Protein AF-A0A6B8VJP3-F1 (afdb_monomer)

Foldseek 3Di:
DDWFWKWKWFADPPDFIKIKTFTWDDDPPDQKIATQKIFIDGPVGHTQWIAGVVVTDTGRDPDDDDRIDGDPVVCPPPPRMDMDTDDPVVSVVSVVVVVVVD

Structure (mmCIF, N/CA/C/O backbone):
data_AF-A0A6B8VJP3-F1
#
_entry.id   AF-A0A6B8VJP3-F1
#
loop_
_atom_site.group_PDB
_atom_site.id
_atom_site.type_symbol
_atom_site.label_atom_id
_atom_site.label_alt_id
_atom_site.label_comp_id
_atom_site.label_asym_id
_atom_site.label_entity_id
_atom_site.label_seq_id
_atom_site.pdbx_PDB_ins_code
_atom_site.Cartn_x
_atom_site.Cartn_y
_atom_site.Cartn_z
_atom_site.occupancy
_atom_site.B_iso_or_equiv
_atom_site.auth_seq_id
_atom_site.auth_comp_id
_atom_site.auth_asym_id
_atom_site.auth_atom_id
_atom_site.pdbx_PDB_model_num
ATOM 1 N N . MET A 1 1 ? -9.387 -1.814 16.398 1.00 82.06 1 MET A N 1
ATOM 2 C CA . MET A 1 1 ? -8.755 -1.558 15.084 1.00 82.06 1 MET A CA 1
ATOM 3 C C . MET A 1 1 ? -7.894 -2.756 14.746 1.00 82.06 1 MET A C 1
ATOM 5 O O . MET A 1 1 ? -7.285 -3.306 15.657 1.00 82.06 1 MET A O 1
ATOM 9 N N . LYS A 1 2 ? -7.884 -3.179 13.484 1.00 93.62 2 LYS A N 1
ATOM 10 C CA . LYS A 1 2 ? -7.092 -4.307 12.988 1.00 93.62 2 LYS A CA 1
ATOM 11 C C . LYS A 1 2 ? -6.047 -3.789 12.005 1.00 93.62 2 LYS A C 1
ATOM 13 O O . LYS A 1 2 ? -6.348 -2.884 11.229 1.00 93.62 2 LYS A O 1
ATOM 18 N N . LEU A 1 3 ? -4.848 -4.363 12.051 1.00 96.94 3 LEU A N 1
ATOM 19 C CA . LEU A 1 3 ? -3.825 -4.116 11.043 1.00 96.94 3 LEU A CA 1
ATOM 20 C C . LEU A 1 3 ? -4.013 -5.078 9.874 1.00 96.94 3 LEU A C 1
ATOM 22 O O . LEU A 1 3 ? -4.253 -6.273 10.065 1.00 96.94 3 LEU A O 1
ATOM 26 N N . LEU A 1 4 ? -3.926 -4.532 8.670 1.00 97.56 4 LEU A N 1
ATOM 27 C CA . LEU A 1 4 ? -3.911 -5.279 7.425 1.00 97.56 4 LEU A CA 1
ATOM 28 C C . LEU A 1 4 ? -2.597 -4.977 6.728 1.00 97.56 4 LEU A C 1
ATOM 30 O O . LEU A 1 4 ? -2.182 -3.823 6.678 1.00 97.56 4 LEU A O 1
ATOM 34 N N . TYR A 1 5 ? -1.992 -6.006 6.156 1.00 98.19 5 TYR A N 1
ATOM 35 C CA . TYR A 1 5 ? -0.798 -5.853 5.352 1.00 98.19 5 TYR A CA 1
ATOM 36 C C . TYR A 1 5 ? -1.116 -6.305 3.933 1.00 98.19 5 TYR A C 1
ATOM 38 O O . TYR A 1 5 ? -1.704 -7.374 3.724 1.00 98.19 5 TYR A O 1
ATOM 46 N N . VAL A 1 6 ? -0.786 -5.463 2.960 1.00 97.44 6 VAL A N 1
ATOM 47 C CA . VAL A 1 6 ? -1.114 -5.703 1.554 1.00 97.44 6 VAL A CA 1
ATOM 48 C C . VAL A 1 6 ? 0.032 -5.268 0.653 1.00 97.44 6 VAL A C 1
ATOM 50 O O . VAL A 1 6 ? 0.613 -4.199 0.844 1.00 97.44 6 VAL A O 1
ATOM 53 N N . LYS A 1 7 ? 0.327 -6.101 -0.341 1.00 97.06 7 LYS A N 1
ATOM 54 C CA . LYS A 1 7 ? 1.148 -5.757 -1.494 1.00 97.06 7 LYS A CA 1
ATOM 55 C C . LYS A 1 7 ? 0.215 -5.430 -2.649 1.00 97.06 7 LYS A C 1
ATOM 57 O O . LYS A 1 7 ? -0.570 -6.276 -3.059 1.00 97.06 7 LYS A O 1
ATOM 62 N N . THR A 1 8 ? 0.332 -4.233 -3.192 1.00 95.44 8 THR A N 1
ATOM 63 C CA . THR A 1 8 ? -0.429 -3.771 -4.348 1.00 95.44 8 THR A CA 1
ATOM 64 C C . THR A 1 8 ? 0.528 -3.544 -5.504 1.00 95.44 8 THR A C 1
ATOM 66 O O . THR A 1 8 ? 1.531 -2.862 -5.334 1.00 95.44 8 THR A O 1
ATOM 69 N N . THR A 1 9 ? 0.237 -4.095 -6.678 1.00 94.81 9 THR A N 1
ATOM 70 C CA . THR A 1 9 ? 0.980 -3.799 -7.911 1.00 94.81 9 THR A CA 1
ATOM 71 C C . THR A 1 9 ? 0.069 -3.029 -8.851 1.00 94.81 9 THR A C 1
ATOM 73 O O . THR A 1 9 ? -1.004 -3.513 -9.205 1.00 94.81 9 THR A O 1
ATOM 76 N N . LEU A 1 10 ? 0.499 -1.834 -9.246 1.00 92.12 10 LEU A N 1
ATOM 77 C CA . LEU A 1 10 ? -0.192 -0.986 -10.206 1.00 92.12 10 LEU A CA 1
ATOM 78 C C . LEU A 1 10 ? 0.474 -1.143 -11.573 1.00 92.12 10 LEU A C 1
ATOM 80 O O . LEU A 1 10 ? 1.675 -0.898 -11.717 1.00 92.12 10 LEU A O 1
ATOM 84 N N . ARG A 1 11 ? -0.308 -1.532 -12.580 1.00 91.00 11 ARG A N 1
ATOM 85 C CA . ARG A 1 11 ? 0.139 -1.698 -13.969 1.00 91.00 11 ARG A CA 1
ATOM 86 C C . ARG A 1 11 ? -0.655 -0.773 -14.876 1.00 91.00 11 ARG A C 1
ATOM 88 O O . ARG A 1 11 ? -1.636 -1.176 -15.485 1.00 91.00 11 ARG A O 1
ATOM 95 N N . VAL A 1 12 ? -0.213 0.473 -14.978 1.00 86.25 12 VAL A N 1
ATOM 96 C CA . VAL A 1 12 ? -0.838 1.447 -15.877 1.00 86.25 12 VAL A CA 1
ATOM 97 C C . VAL A 1 12 ? -0.149 1.382 -17.247 1.00 86.25 12 VAL A C 1
ATOM 99 O O . VAL A 1 12 ? 1.080 1.490 -17.313 1.00 86.25 12 VAL A O 1
ATOM 102 N N . PRO A 1 13 ? -0.893 1.218 -18.357 1.00 85.81 13 PRO A N 1
ATOM 103 C CA . PRO A 1 13 ? -0.310 1.188 -19.694 1.00 85.81 13 PRO A CA 1
ATOM 104 C C . PRO A 1 13 ? 0.541 2.428 -19.996 1.00 85.81 13 PRO A C 1
ATOM 106 O O . PRO A 1 13 ? 0.098 3.561 -19.829 1.00 85.81 13 PRO A O 1
ATOM 109 N N . GLY A 1 14 ? 1.764 2.210 -20.483 1.00 85.88 14 GLY A N 1
ATOM 110 C CA . GLY A 1 14 ? 2.677 3.286 -20.881 1.00 85.88 14 GLY A CA 1
ATOM 111 C C . GLY A 1 14 ? 3.575 3.838 -19.769 1.00 85.88 14 GLY A C 1
ATOM 112 O O . GLY A 1 14 ? 4.402 4.698 -20.064 1.00 85.88 14 GLY A O 1
ATOM 113 N N . ILE A 1 15 ? 3.475 3.334 -18.532 1.00 86.00 15 ILE A N 1
ATOM 114 C CA . ILE A 1 15 ? 4.419 3.642 -17.445 1.00 86.00 15 ILE A CA 1
ATOM 115 C C . ILE A 1 15 ? 4.973 2.365 -16.804 1.00 86.00 15 ILE A C 1
ATOM 117 O O . ILE A 1 15 ? 4.387 1.288 -16.919 1.00 86.00 15 ILE A O 1
ATOM 121 N N . ALA A 1 16 ? 6.128 2.481 -16.145 1.00 87.50 16 ALA A N 1
ATOM 122 C CA . ALA A 1 16 ? 6.707 1.371 -15.397 1.00 87.50 16 ALA A CA 1
ATOM 123 C C . ALA A 1 16 ? 5.777 0.966 -14.234 1.00 87.50 16 ALA A C 1
ATOM 125 O O . ALA A 1 16 ? 5.235 1.857 -13.572 1.00 87.50 16 ALA A O 1
ATOM 126 N N . PRO A 1 17 ? 5.587 -0.341 -13.968 1.00 91.25 17 PRO A N 1
ATOM 127 C CA . PRO A 1 17 ? 4.785 -0.790 -12.840 1.00 91.25 17 PRO A CA 1
ATOM 128 C C . PRO A 1 17 ? 5.350 -0.308 -11.507 1.00 91.25 17 PRO A C 1
ATOM 130 O O . PRO A 1 17 ? 6.565 -0.226 -11.318 1.00 91.25 17 PRO A O 1
ATOM 133 N N . VAL A 1 18 ? 4.446 -0.032 -10.572 1.00 93.75 18 VAL A N 1
ATOM 134 C CA . VAL A 1 18 ? 4.786 0.404 -9.215 1.00 93.75 18 VAL A CA 1
ATOM 135 C C . VAL A 1 18 ? 4.202 -0.587 -8.225 1.00 93.75 18 VAL A C 1
ATOM 137 O O . VAL A 1 18 ? 3.060 -1.027 -8.368 1.00 93.75 18 VAL A O 1
ATOM 140 N N . VAL A 1 19 ? 4.988 -0.933 -7.214 1.00 96.56 19 VAL A N 1
ATOM 141 C CA . VAL A 1 19 ? 4.568 -1.787 -6.110 1.00 96.56 19 VAL A CA 1
ATOM 142 C C . VAL A 1 19 ? 4.445 -0.936 -4.855 1.00 96.56 19 VAL A C 1
ATOM 144 O O . VAL A 1 19 ? 5.376 -0.234 -4.468 1.00 96.56 19 VAL A O 1
ATOM 147 N N . HIS A 1 20 ? 3.304 -1.034 -4.181 1.00 96.88 20 HIS A N 1
ATOM 148 C CA . HIS A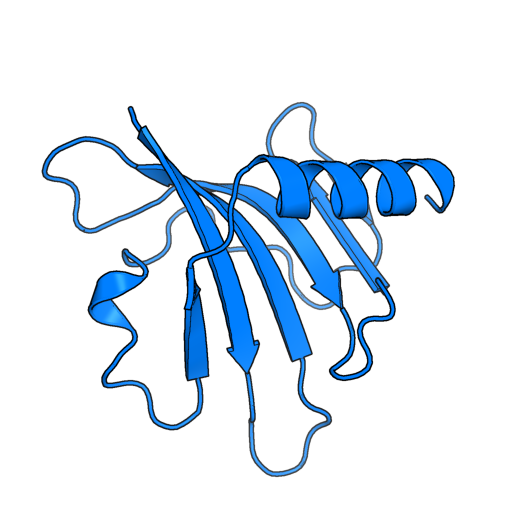 1 20 ? 3.106 -0.483 -2.848 1.00 96.88 20 HIS A CA 1
ATOM 149 C C . HIS A 1 20 ? 2.951 -1.608 -1.836 1.00 96.88 20 HIS A C 1
ATOM 151 O O . HIS A 1 20 ? 2.122 -2.497 -2.001 1.00 96.88 20 HIS A O 1
ATOM 157 N N . LEU A 1 21 ? 3.730 -1.558 -0.763 1.00 97.81 21 LEU A N 1
ATOM 158 C CA . LEU A 1 21 ? 3.600 -2.453 0.386 1.00 97.81 21 LEU A CA 1
ATOM 159 C C . LEU A 1 21 ? 3.043 -1.609 1.520 1.00 97.81 21 LEU A C 1
ATOM 161 O O . LEU A 1 21 ? 3.636 -0.582 1.843 1.00 97.81 21 LEU A O 1
ATOM 165 N N . ALA A 1 22 ? 1.913 -1.982 2.109 1.00 98.00 22 ALA A N 1
ATOM 166 C CA . ALA A 1 22 ? 1.222 -1.109 3.050 1.00 98.00 22 ALA A CA 1
ATOM 167 C C . ALA A 1 22 ? 0.793 -1.831 4.324 1.00 98.00 22 ALA A C 1
ATOM 169 O O . ALA A 1 22 ? 0.176 -2.892 4.269 1.00 98.00 22 ALA A O 1
ATOM 170 N N . GLU A 1 23 ? 1.047 -1.182 5.459 1.00 98.50 23 GLU A N 1
ATOM 171 C CA . GLU A 1 23 ? 0.403 -1.446 6.740 1.00 98.50 23 GLU A CA 1
ATOM 172 C C . GLU A 1 23 ? -0.783 -0.489 6.888 1.00 98.50 23 GLU A C 1
ATOM 174 O O . GLU A 1 23 ? -0.630 0.739 6.917 1.00 98.50 23 GLU A O 1
ATOM 179 N N . LEU A 1 24 ? -1.980 -1.054 6.983 1.00 97.88 24 LEU A N 1
ATOM 180 C CA . LEU A 1 24 ? -3.236 -0.324 7.027 1.00 97.88 24 LEU A CA 1
ATOM 181 C C . LEU A 1 24 ? -3.939 -0.536 8.362 1.00 97.88 24 LEU A C 1
ATOM 183 O O . LEU A 1 24 ? -4.119 -1.663 8.816 1.00 97.88 24 LEU A O 1
ATOM 187 N N . GLU A 1 25 ? -4.434 0.546 8.946 1.00 97.88 25 GLU A N 1
ATOM 188 C CA . GLU A 1 25 ? -5.359 0.492 10.070 1.00 97.88 25 GLU A CA 1
ATOM 189 C C . GLU A 1 25 ? -6.796 0.444 9.569 1.00 97.88 25 GLU A C 1
ATOM 191 O O . GLU A 1 25 ? -7.270 1.339 8.860 1.00 97.88 25 GLU A O 1
ATOM 196 N N . HIS A 1 26 ? -7.518 -0.584 9.995 1.00 97.06 26 HIS A N 1
ATOM 197 C CA . HIS A 1 26 ? -8.916 -0.790 9.659 1.00 97.06 26 HIS A CA 1
ATOM 198 C C . HIS A 1 26 ? -9.781 -0.779 10.921 1.00 97.06 26 HIS A C 1
ATOM 200 O 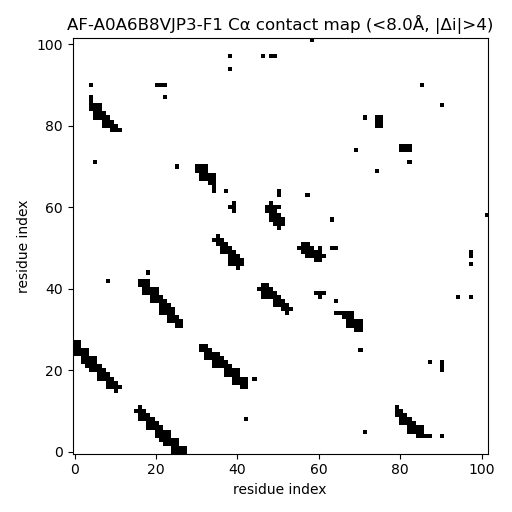O . HIS A 1 26 ? -9.516 -1.483 11.902 1.00 97.06 26 HIS A O 1
ATOM 206 N N . ALA A 1 27 ? -10.810 0.067 10.923 1.00 93.88 27 ALA A N 1
ATOM 207 C CA . ALA A 1 27 ? -11.844 0.046 11.950 1.00 93.88 27 ALA A CA 1
ATOM 208 C C . ALA A 1 27 ? -12.904 -1.002 11.586 1.00 93.88 27 ALA A C 1
ATOM 210 O O . ALA A 1 27 ? -13.293 -1.114 10.426 1.00 93.88 27 ALA A O 1
ATOM 211 N N . GLU A 1 28 ? -13.371 -1.764 12.572 1.00 90.00 28 GLU A N 1
ATOM 212 C CA . GLU A 1 28 ? -14.394 -2.790 12.359 1.00 90.00 28 GLU A CA 1
ATOM 213 C C . GLU A 1 28 ? -15.665 -2.181 11.742 1.00 90.00 28 GLU A C 1
ATOM 215 O O . GLU A 1 28 ? -16.090 -1.094 12.133 1.00 90.00 28 GLU A O 1
ATOM 220 N N . GLY A 1 29 ? -16.227 -2.844 10.727 1.00 88.88 29 GLY A N 1
ATOM 221 C CA . GLY A 1 29 ? -17.399 -2.362 9.983 1.00 88.88 29 GLY A CA 1
ATOM 222 C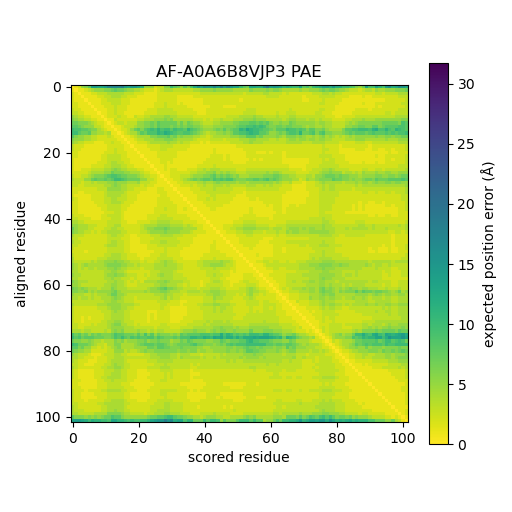 C . GLY A 1 29 ? -17.152 -1.183 9.026 1.00 88.88 29 GLY A C 1
ATOM 223 O O . GLY A 1 29 ? -18.076 -0.776 8.327 1.00 88.88 29 GLY A O 1
ATOM 224 N N . SER A 1 30 ? -15.935 -0.632 8.950 1.00 93.94 30 SER A N 1
ATOM 225 C CA . SER A 1 30 ? -15.600 0.458 8.021 1.00 93.94 30 SER A CA 1
ATOM 226 C C . SER A 1 30 ? -15.305 -0.073 6.610 1.00 93.94 30 SER A C 1
ATOM 228 O O . SER A 1 30 ? -14.568 -1.046 6.482 1.00 93.94 30 SER A O 1
ATOM 230 N N . PRO A 1 31 ? -15.756 0.579 5.525 1.00 94.44 31 PRO A N 1
ATOM 231 C CA . PRO A 1 31 ? -15.287 0.271 4.170 1.00 94.44 31 PRO A CA 1
ATOM 232 C C . PRO A 1 31 ? -13.934 0.930 3.842 1.00 94.44 31 PRO A C 1
ATOM 234 O O . PRO A 1 31 ? -13.395 0.735 2.755 1.00 94.44 31 PRO A O 1
ATOM 237 N N . LEU A 1 32 ? -13.398 1.736 4.765 1.00 96.38 32 LEU A N 1
ATOM 238 C CA . LEU A 1 32 ? -12.179 2.522 4.591 1.00 96.38 32 LEU A CA 1
ATOM 239 C C . LEU A 1 32 ? -11.077 2.092 5.559 1.00 96.38 32 LEU A C 1
ATOM 241 O O . LEU A 1 32 ? -11.339 1.778 6.728 1.00 96.38 32 LEU A O 1
ATOM 245 N N . CYS A 1 33 ? -9.841 2.190 5.084 1.00 97.06 33 CYS A N 1
ATOM 246 C CA . CYS A 1 33 ? -8.613 1.990 5.837 1.00 97.06 33 CYS A CA 1
ATOM 247 C C . CYS A 1 33 ? -7.778 3.275 5.881 1.00 97.06 33 CYS A C 1
ATOM 249 O O . CYS A 1 33 ? -7.885 4.138 5.007 1.00 97.06 33 CYS A O 1
ATOM 251 N N . LYS A 1 34 ? -6.910 3.384 6.890 1.00 97.50 34 LYS A N 1
ATOM 252 C CA . LYS A 1 34 ? -5.920 4.459 7.021 1.00 97.50 34 LYS A CA 1
ATOM 253 C C . LYS A 1 34 ? -4.511 3.886 6.862 1.00 97.50 34 LYS A C 1
ATOM 255 O O . LYS A 1 34 ? -4.123 3.063 7.692 1.00 97.50 34 LYS A O 1
ATOM 260 N N . PRO A 1 35 ? -3.712 4.327 5.880 1.00 97.25 35 PRO A N 1
ATOM 261 C CA . PRO A 1 35 ? -2.314 3.911 5.769 1.00 97.25 35 PRO A CA 1
ATOM 262 C C . PRO A 1 35 ? -1.510 4.378 6.988 1.00 97.25 35 PRO A C 1
ATOM 264 O O . PRO A 1 35 ? -1.475 5.576 7.291 1.00 97.25 35 PRO A O 1
ATOM 267 N N . ALA A 1 36 ? -0.918 3.444 7.731 1.00 97.75 36 ALA A N 1
ATOM 268 C CA . ALA A 1 36 ? -0.047 3.727 8.874 1.00 97.75 36 ALA A CA 1
ATOM 269 C C . ALA A 1 36 ? 1.414 3.828 8.422 1.00 97.75 36 ALA A C 1
A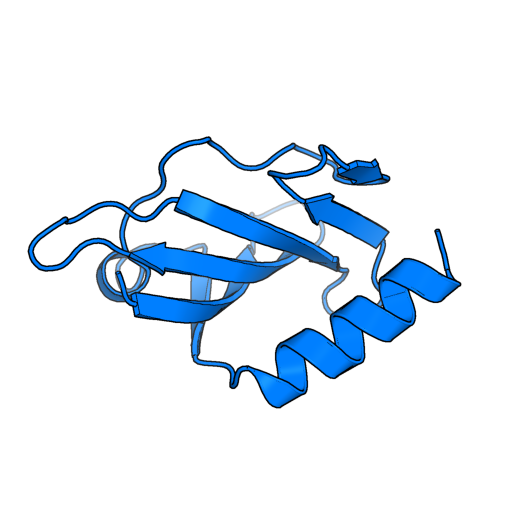TOM 271 O O . ALA A 1 36 ? 2.086 4.827 8.709 1.00 97.75 36 ALA A O 1
ATOM 272 N N . ARG A 1 37 ? 1.856 2.836 7.643 1.00 98.00 37 ARG A N 1
ATOM 273 C CA . ARG A 1 37 ? 3.150 2.790 6.956 1.00 98.00 37 ARG A CA 1
ATOM 274 C C . ARG A 1 37 ? 2.956 2.302 5.526 1.00 98.00 37 ARG A C 1
ATOM 276 O O . ARG A 1 37 ? 2.067 1.495 5.263 1.00 98.00 37 ARG A O 1
ATOM 283 N N . MET A 1 38 ? 3.777 2.788 4.607 1.00 98.25 38 MET A N 1
ATOM 284 C CA . MET A 1 38 ? 3.792 2.319 3.224 1.00 98.25 38 MET A CA 1
ATOM 285 C C . MET A 1 38 ? 5.213 2.391 2.670 1.00 98.25 38 MET A C 1
ATOM 287 O O . MET A 1 38 ? 5.946 3.324 2.986 1.00 98.25 38 MET A O 1
ATOM 291 N N . LEU A 1 39 ? 5.593 1.417 1.854 1.00 98.06 39 LEU A N 1
ATOM 292 C CA . LEU A 1 39 ? 6.789 1.453 1.021 1.00 98.06 39 LEU A CA 1
ATOM 293 C C . LEU A 1 39 ? 6.365 1.528 -0.443 1.00 98.06 39 LEU A C 1
ATOM 295 O O . LEU A 1 39 ? 5.390 0.886 -0.840 1.00 98.06 39 LEU A O 1
ATOM 299 N N . GLU A 1 40 ? 7.116 2.287 -1.228 1.00 97.44 40 GLU A N 1
ATOM 300 C CA . GLU A 1 40 ? 7.062 2.264 -2.686 1.00 97.44 40 GLU A CA 1
ATOM 301 C C . GLU A 1 40 ? 8.284 1.516 -3.202 1.00 97.44 40 GLU A C 1
ATOM 303 O O . GLU A 1 40 ? 9.402 1.719 -2.718 1.00 97.44 40 GLU A O 1
ATOM 308 N N . ALA A 1 41 ? 8.049 0.624 -4.152 1.00 96.38 41 ALA A N 1
ATOM 309 C CA . ALA A 1 41 ? 9.067 -0.204 -4.755 1.00 96.38 41 ALA A CA 1
ATOM 310 C C . ALA A 1 41 ? 8.825 -0.361 -6.253 1.00 96.38 41 ALA A C 1
ATOM 312 O O . ALA A 1 41 ? 7.705 -0.222 -6.757 1.00 96.38 41 ALA A O 1
ATOM 313 N N . THR A 1 42 ? 9.888 -0.690 -6.967 1.00 94.56 42 THR A N 1
ATOM 314 C CA . THR A 1 42 ? 9.804 -1.179 -8.341 1.00 94.56 42 THR A CA 1
ATOM 315 C C . THR A 1 42 ? 9.286 -2.623 -8.373 1.00 94.56 42 THR A C 1
ATOM 317 O O . THR A 1 42 ? 9.216 -3.311 -7.352 1.00 94.56 42 THR A O 1
ATOM 320 N N . GLU A 1 43 ? 8.924 -3.114 -9.560 1.00 91.31 43 GLU A N 1
ATOM 321 C CA . GLU A 1 43 ? 8.425 -4.485 -9.734 1.00 91.31 43 GLU A CA 1
ATOM 322 C C . GLU A 1 43 ? 9.450 -5.571 -9.354 1.00 91.31 43 GLU A C 1
ATOM 324 O O . GLU A 1 43 ? 9.068 -6.619 -8.833 1.00 91.31 43 GLU A O 1
ATOM 329 N N . ASP A 1 44 ? 10.744 -5.306 -9.550 1.00 92.25 44 ASP A N 1
ATOM 330 C CA . ASP A 1 44 ? 11.860 -6.165 -9.134 1.00 92.25 44 ASP A CA 1
ATOM 331 C C . ASP A 1 44 ? 12.175 -6.075 -7.628 1.00 92.25 44 ASP A C 1
ATOM 333 O O . ASP A 1 44 ? 13.065 -6.770 -7.142 1.00 92.25 44 ASP A O 1
ATOM 337 N N . GLY A 1 45 ? 11.412 -5.279 -6.870 1.00 92.69 45 GLY A N 1
ATOM 338 C CA . GLY A 1 45 ? 11.462 -5.241 -5.408 1.00 92.69 45 GLY A CA 1
ATOM 339 C C . GLY A 1 45 ? 12.426 -4.213 -4.819 1.00 92.69 45 GLY A C 1
ATOM 340 O O . GLY A 1 45 ? 12.603 -4.189 -3.602 1.00 92.69 45 GLY A O 1
ATOM 341 N N . LEU A 1 46 ? 13.028 -3.338 -5.629 1.00 94.69 46 LEU A N 1
ATOM 342 C CA . LEU A 1 46 ? 13.868 -2.262 -5.111 1.00 94.69 46 LEU A CA 1
ATOM 343 C C . LEU A 1 46 ? 12.997 -1.208 -4.418 1.00 94.69 46 LEU A C 1
ATOM 345 O O . LEU A 1 46 ? 12.207 -0.529 -5.070 1.00 94.69 46 LEU A O 1
ATOM 349 N N . ILE A 1 47 ? 13.190 -1.015 -3.109 1.00 96.75 47 ILE A N 1
ATOM 350 C CA . ILE A 1 47 ? 12.501 0.041 -2.354 1.00 96.75 47 ILE A CA 1
ATOM 351 C C . ILE A 1 47 ? 13.006 1.420 -2.798 1.00 96.75 47 ILE A C 1
ATOM 353 O O . ILE A 1 47 ? 14.198 1.734 -2.673 1.00 96.75 47 ILE A O 1
ATOM 357 N N . THR A 1 48 ? 12.097 2.258 -3.286 1.00 95.81 48 THR A N 1
ATOM 358 C CA . THR A 1 48 ? 12.359 3.622 -3.770 1.00 95.81 48 THR A CA 1
ATOM 359 C C . THR A 1 48 ? 11.786 4.692 -2.853 1.00 95.81 48 THR A C 1
ATOM 361 O O . THR A 1 48 ? 12.299 5.810 -2.846 1.00 95.81 48 THR A O 1
ATOM 364 N N . GLY A 1 49 ? 10.780 4.355 -2.042 1.00 96.81 49 GLY A N 1
ATOM 365 C CA . GLY A 1 49 ? 10.152 5.303 -1.135 1.00 96.81 49 GLY A CA 1
ATOM 366 C C . GLY A 1 49 ? 9.587 4.674 0.1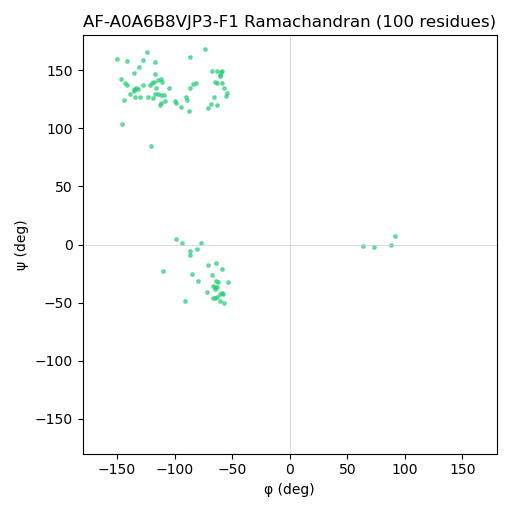31 1.00 96.81 49 GLY A C 1
ATOM 367 O O . GLY A 1 49 ? 9.333 3.473 0.205 1.00 96.81 49 GLY A O 1
ATOM 368 N N . ALA A 1 50 ? 9.391 5.514 1.140 1.00 97.56 50 ALA A N 1
ATOM 369 C CA . ALA A 1 50 ? 8.796 5.160 2.413 1.00 97.56 50 ALA A CA 1
ATOM 370 C C . ALA A 1 50 ? 7.914 6.294 2.944 1.00 97.56 50 ALA A C 1
ATOM 372 O O . ALA A 1 50 ? 8.272 7.475 2.923 1.00 97.56 50 ALA A O 1
ATOM 373 N N . PHE A 1 51 ? 6.774 5.909 3.499 1.00 97.94 51 PHE A N 1
ATOM 374 C CA . PHE A 1 51 ? 5.832 6.769 4.189 1.00 97.94 51 PHE A CA 1
ATOM 375 C C . PHE A 1 51 ? 5.515 6.196 5.571 1.00 97.94 51 PHE A C 1
ATOM 377 O O . PHE A 1 51 ? 5.245 5.004 5.719 1.00 97.94 51 PHE A O 1
ATOM 384 N N . ARG A 1 52 ? 5.470 7.060 6.587 1.00 97.31 52 ARG A N 1
ATOM 385 C CA . ARG A 1 52 ? 4.905 6.757 7.910 1.00 97.31 52 ARG A CA 1
ATOM 386 C C . ARG A 1 52 ? 4.039 7.921 8.342 1.00 97.31 52 ARG A C 1
ATOM 388 O O . ARG A 1 52 ? 4.475 9.069 8.306 1.00 97.31 52 ARG A O 1
ATOM 395 N N . ARG A 1 53 ? 2.830 7.631 8.811 1.00 96.19 53 ARG A N 1
ATOM 396 C CA . ARG A 1 53 ? 1.892 8.672 9.238 1.00 96.19 53 ARG A CA 1
ATOM 397 C C . ARG A 1 53 ? 2.321 9.334 10.548 1.00 96.19 53 ARG A C 1
ATOM 399 O O . ARG A 1 53 ? 2.180 10.546 10.688 1.00 96.19 53 ARG A O 1
ATOM 406 N N . GLN A 1 54 ? 2.815 8.550 11.512 1.00 94.88 54 GLN A N 1
ATOM 407 C CA . GLN A 1 54 ? 3.191 9.028 12.847 1.00 94.88 54 GLN A CA 1
ATOM 408 C C . GLN A 1 54 ? 4.432 8.294 13.407 1.00 94.88 54 GLN A C 1
ATOM 410 O O . GLN A 1 54 ? 4.406 7.069 13.497 1.00 94.88 54 GLN A O 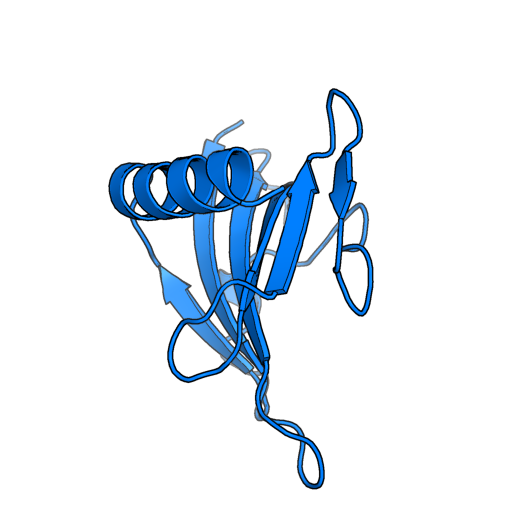1
ATOM 415 N N . PRO A 1 55 ? 5.503 9.017 13.797 1.00 94.56 55 PRO A N 1
ATOM 416 C CA . PRO A 1 55 ? 5.767 10.405 13.411 1.00 94.56 55 PRO A CA 1
ATOM 4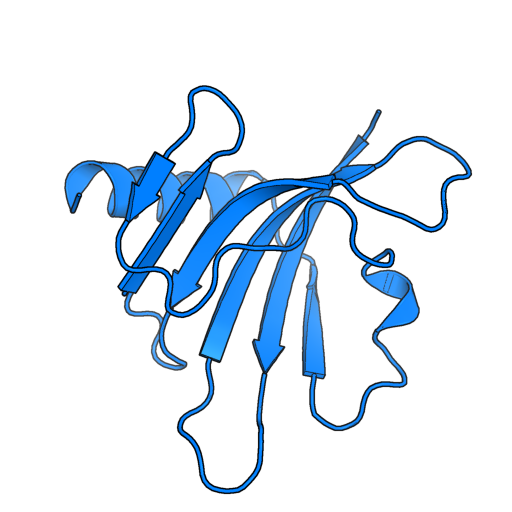17 C C . PRO A 1 55 ? 5.885 10.520 11.877 1.00 94.56 55 PRO A C 1
ATOM 419 O O . PRO A 1 55 ? 6.319 9.546 11.248 1.00 94.56 55 PRO A O 1
ATOM 422 N N . PRO A 1 56 ? 5.500 11.664 11.277 1.00 94.81 56 PRO A N 1
ATOM 423 C CA . PRO A 1 56 ? 5.494 11.829 9.828 1.00 94.81 56 PRO A CA 1
ATOM 424 C C . PRO A 1 56 ? 6.857 11.528 9.200 1.00 94.81 56 PRO A C 1
ATOM 426 O O . PRO A 1 56 ? 7.875 12.082 9.609 1.00 94.81 56 PRO A O 1
ATOM 429 N N . LEU A 1 57 ? 6.859 10.657 8.198 1.00 94.81 57 LEU A N 1
ATOM 430 C CA . LEU A 1 57 ? 7.977 10.395 7.299 1.00 94.81 57 LEU A CA 1
ATOM 431 C C . LEU A 1 57 ? 7.416 10.332 5.884 1.00 94.81 57 LEU A C 1
ATOM 433 O O . LEU A 1 57 ? 6.407 9.666 5.653 1.00 94.81 57 LEU A O 1
ATOM 437 N N . ASN A 1 58 ? 8.078 11.005 4.952 1.00 95.19 58 ASN A N 1
ATOM 438 C CA . ASN A 1 58 ? 7.832 10.850 3.529 1.00 95.19 58 ASN A CA 1
ATOM 439 C C . ASN A 1 58 ? 9.161 11.014 2.789 1.00 95.19 58 ASN A C 1
ATOM 441 O O . ASN A 1 58 ? 9.677 12.125 2.677 1.00 95.19 58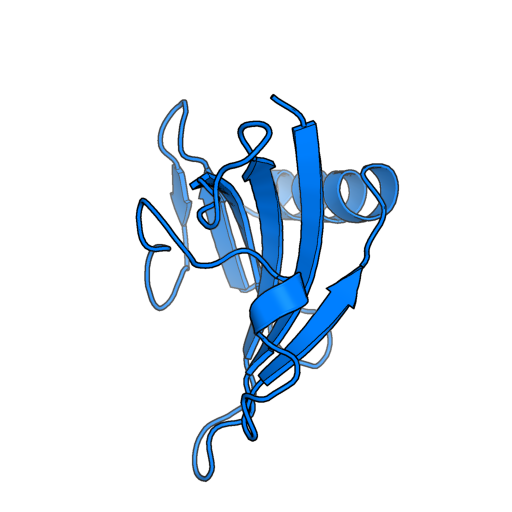 ASN A O 1
ATOM 445 N N . HIS A 1 59 ? 9.725 9.897 2.348 1.00 95.38 59 HIS A N 1
ATOM 446 C CA . HIS A 1 59 ? 10.990 9.833 1.634 1.00 95.38 59 HIS A CA 1
ATOM 447 C C . HIS A 1 59 ? 10.754 9.135 0.299 1.00 95.38 59 HIS A C 1
ATOM 449 O O . HIS A 1 59 ? 10.206 8.041 0.293 1.00 95.38 59 HIS A O 1
ATOM 455 N N . GLY A 1 60 ? 11.154 9.741 -0.820 1.00 93.56 60 GLY A N 1
ATOM 456 C CA . GLY A 1 60 ? 11.205 9.071 -2.128 1.00 93.56 60 GLY A CA 1
ATOM 457 C C . GLY A 1 60 ? 9.875 8.580 -2.724 1.00 93.56 60 GLY A C 1
ATOM 458 O O . GLY A 1 60 ? 9.888 8.055 -3.829 1.00 93.56 60 GLY A O 1
ATOM 459 N N . MET A 1 61 ? 8.735 8.752 -2.043 1.00 93.12 61 MET A N 1
ATOM 460 C CA . MET A 1 61 ? 7.420 8.398 -2.583 1.00 93.12 61 MET A CA 1
ATOM 461 C C . MET A 1 61 ? 7.091 9.297 -3.775 1.00 93.12 61 MET A C 1
ATOM 463 O O . MET A 1 61 ? 7.066 10.523 -3.628 1.00 93.12 61 MET A O 1
ATOM 467 N N . SER A 1 62 ? 6.748 8.701 -4.916 1.00 90.44 62 SER A N 1
ATOM 468 C CA . SER A 1 62 ? 6.266 9.447 -6.085 1.00 90.44 62 SER A CA 1
ATOM 469 C C . SER A 1 62 ? 5.006 10.245 -5.743 1.00 90.44 62 SER A C 1
ATOM 471 O O . SER A 1 62 ? 4.877 11.413 -6.105 1.00 90.44 62 SER A O 1
ATOM 473 N N . HIS A 1 63 ? 4.096 9.619 -4.988 1.00 87.00 63 HIS A N 1
ATOM 474 C CA . HIS A 1 63 ? 2.909 10.261 -4.436 1.00 87.00 63 HIS A CA 1
ATOM 475 C C . HIS A 1 63 ? 2.683 9.787 -2.992 1.00 87.00 63 HIS A C 1
ATOM 477 O O . HIS A 1 63 ? 2.648 8.580 -2.747 1.00 87.00 63 HIS A O 1
ATOM 483 N N . PRO A 1 64 ? 2.498 10.697 -2.018 1.00 89.19 64 PRO A N 1
ATOM 484 C CA . PRO A 1 64 ? 2.098 10.308 -0.671 1.00 89.19 64 PRO A CA 1
ATOM 485 C C . PRO A 1 64 ? 0.735 9.597 -0.702 1.00 89.19 64 PRO A C 1
ATOM 487 O O . PRO A 1 64 ? -0.139 9.993 -1.483 1.00 89.19 64 PRO A O 1
ATOM 490 N N . PRO A 1 65 ? 0.501 8.594 0.160 1.00 92.69 65 PRO A N 1
ATOM 491 C CA . PRO A 1 65 ? -0.779 7.909 0.188 1.00 92.69 65 PRO A CA 1
ATOM 492 C C . PRO A 1 65 ? -1.895 8.838 0.675 1.00 92.69 65 PRO A C 1
ATOM 494 O O . PRO A 1 65 ? -1.691 9.725 1.509 1.00 92.69 65 PRO A O 1
ATOM 497 N N . GLN A 1 66 ? -3.109 8.595 0.183 1.00 94.12 66 GLN A N 1
ATOM 498 C CA . GLN A 1 66 ? -4.305 9.274 0.677 1.00 94.12 66 GLN A CA 1
ATOM 499 C C . GLN A 1 66 ? -4.548 8.926 2.154 1.00 94.12 66 GLN A C 1
ATOM 501 O O . GLN A 1 66 ? -4.236 7.827 2.612 1.00 94.12 66 GLN A O 1
ATOM 506 N N . GLN A 1 67 ? -5.144 9.852 2.910 1.00 93.62 67 GLN A N 1
ATOM 507 C CA . GLN A 1 67 ? -5.412 9.643 4.341 1.00 93.62 67 GLN A CA 1
ATOM 508 C C . GLN A 1 67 ? -6.403 8.502 4.608 1.00 93.62 67 GLN A C 1
ATOM 510 O O . GLN A 1 67 ? -6.329 7.845 5.648 1.00 93.62 67 GLN A O 1
ATOM 515 N N . LEU A 1 68 ? -7.339 8.300 3.682 1.00 95.81 68 LEU A N 1
ATOM 516 C CA . LEU A 1 68 ? -8.339 7.245 3.695 1.00 95.81 68 LEU A CA 1
ATOM 517 C C . LEU A 1 68 ? -8.339 6.578 2.324 1.00 95.81 68 LEU A C 1
ATOM 519 O O . LEU A 1 68 ? -8.358 7.269 1.310 1.00 95.81 68 LEU A O 1
ATOM 523 N N . ILE A 1 69 ? -8.335 5.250 2.311 1.00 94.31 69 ILE A N 1
ATOM 524 C CA . ILE A 1 69 ? -8.396 4.436 1.094 1.00 94.31 69 ILE A CA 1
ATOM 525 C C . ILE A 1 69 ? -9.472 3.353 1.242 1.00 94.31 69 ILE A C 1
ATOM 527 O O . ILE A 1 69 ? -9.753 2.946 2.374 1.00 94.31 69 ILE A O 1
ATOM 531 N N . PRO A 1 70 ? -10.081 2.869 0.145 1.00 94.00 70 PRO A N 1
ATOM 532 C CA . PRO A 1 70 ? -10.990 1.726 0.198 1.00 94.00 70 PRO A CA 1
ATOM 533 C C . PRO A 1 70 ? -10.298 0.483 0.768 1.00 94.00 70 PRO A C 1
ATOM 535 O O . PRO A 1 70 ? -9.093 0.304 0.589 1.00 94.00 70 PRO A O 1
ATOM 538 N N . HIS A 1 71 ? -11.054 -0.379 1.445 1.00 94.31 71 HIS A N 1
ATOM 539 C CA . HIS A 1 71 ? -10.534 -1.644 1.963 1.00 94.31 71 HIS A CA 1
ATOM 540 C C . HIS A 1 71 ? -9.977 -2.528 0.824 1.00 94.31 71 HIS A C 1
ATOM 542 O O . HIS A 1 71 ? -10.642 -2.622 -0.212 1.00 94.31 71 HIS A O 1
ATOM 548 N N . PRO A 1 72 ? -8.832 -3.224 0.999 1.00 92.69 72 PRO A N 1
ATOM 549 C CA . PRO A 1 72 ? -8.213 -4.022 -0.067 1.00 92.69 72 PRO A CA 1
ATOM 550 C C . PRO A 1 72 ? -9.130 -5.052 -0.734 1.00 92.69 72 PRO A C 1
ATOM 552 O O . PRO A 1 72 ? -9.041 -5.281 -1.932 1.00 92.69 72 PRO A O 1
ATOM 555 N N . ASP A 1 73 ? -10.075 -5.621 0.017 1.00 91.50 73 ASP A N 1
ATOM 556 C CA . ASP A 1 73 ? -11.040 -6.600 -0.515 1.00 91.50 73 ASP A CA 1
ATOM 557 C C . ASP A 1 73 ? -11.977 -6.015 -1.583 1.00 91.50 73 ASP A C 1
ATOM 559 O O . ASP A 1 73 ? -12.609 -6.766 -2.315 1.00 91.50 73 ASP A O 1
ATOM 563 N N . SER A 1 74 ? -12.069 -4.685 -1.686 1.00 90.25 74 SER A N 1
ATOM 564 C CA . SER A 1 74 ? -12.843 -4.007 -2.732 1.00 90.25 74 SER A CA 1
ATOM 565 C C . SER A 1 74 ? -12.060 -3.784 -4.031 1.00 90.25 74 SER A C 1
ATOM 567 O O . SER A 1 74 ? -12.630 -3.295 -5.001 1.00 90.25 74 SER A O 1
ATOM 569 N N . TRP A 1 75 ? -10.762 -4.109 -4.073 1.00 88.75 75 TRP A N 1
ATOM 570 C CA . TRP A 1 75 ? -9.905 -3.813 -5.229 1.00 88.75 75 TRP A CA 1
ATOM 571 C C . TRP A 1 75 ? -9.929 -4.887 -6.317 1.00 88.75 75 TRP A C 1
ATOM 573 O O . TRP A 1 75 ? -9.401 -4.644 -7.395 1.00 88.75 75 TRP A O 1
ATOM 583 N N . GLY A 1 76 ? -10.551 -6.045 -6.069 1.00 80.94 76 GLY A N 1
ATOM 584 C CA . GLY A 1 76 ? -10.555 -7.179 -7.003 1.00 80.94 76 GLY A CA 1
ATOM 585 C C . GLY A 1 76 ? -11.148 -6.881 -8.386 1.00 80.94 76 GLY A C 1
ATOM 586 O O . GLY A 1 76 ? -10.809 -7.567 -9.344 1.00 80.94 76 GLY A O 1
ATOM 587 N N . ASP A 1 77 ? -11.976 -5.840 -8.501 1.00 78.88 77 ASP A N 1
ATOM 588 C CA . ASP A 1 77 ? -12.613 -5.427 -9.757 1.00 78.88 77 ASP A CA 1
ATOM 589 C C . ASP A 1 77 ? -11.821 -4.347 -10.522 1.00 78.88 77 ASP A C 1
ATOM 591 O O . ASP A 1 77 ? -12.265 -3.870 -11.569 1.00 78.88 77 ASP A O 1
ATOM 595 N N . LEU A 1 78 ? -10.663 -3.916 -10.008 1.00 85.25 78 LEU A N 1
ATOM 596 C CA . LEU A 1 78 ? -9.841 -2.881 -10.634 1.00 85.25 78 LEU A CA 1
ATOM 597 C C . LEU A 1 78 ? -8.880 -3.526 -11.653 1.00 85.25 78 LEU A C 1
ATOM 599 O O . LEU A 1 78 ? -7.984 -4.263 -11.253 1.00 85.25 78 LEU A O 1
ATOM 603 N N . PRO A 1 79 ? -9.011 -3.244 -12.965 1.00 83.50 79 PRO A N 1
ATOM 604 C CA . PRO A 1 79 ? -8.271 -3.968 -14.007 1.00 83.50 79 PRO A CA 1
ATOM 605 C C . PRO A 1 79 ? -6.756 -3.720 -13.978 1.00 83.50 79 PRO A C 1
ATOM 607 O O . PRO A 1 79 ? -5.984 -4.580 -14.396 1.00 83.50 79 PRO A O 1
ATOM 610 N N . ASP A 1 80 ? -6.332 -2.565 -13.463 1.00 88.94 80 ASP A N 1
ATOM 611 C CA . ASP A 1 80 ? -4.932 -2.126 -13.469 1.00 88.94 80 ASP A CA 1
ATOM 612 C C . ASP A 1 80 ? -4.218 -2.383 -12.130 1.00 88.94 80 ASP A C 1
ATOM 614 O O . ASP A 1 80 ? -3.075 -1.955 -11.937 1.00 88.94 80 ASP A O 1
ATOM 618 N N . ILE A 1 81 ? -4.895 -3.036 -11.177 1.00 89.75 81 ILE A N 1
ATOM 619 C CA . ILE A 1 81 ? -4.408 -3.234 -9.812 1.00 89.75 81 ILE A CA 1
ATOM 620 C C . ILE A 1 81 ? -4.531 -4.704 -9.430 1.00 89.75 81 ILE A C 1
ATOM 622 O O . ILE A 1 81 ? -5.611 -5.283 -9.455 1.00 89.75 81 ILE A O 1
ATOM 626 N N . THR A 1 82 ? -3.428 -5.293 -8.981 1.00 90.62 82 THR A N 1
ATOM 627 C CA . THR A 1 82 ? -3.454 -6.572 -8.266 1.00 90.62 82 THR A CA 1
ATOM 628 C C . THR A 1 82 ? -3.087 -6.337 -6.813 1.00 90.62 82 THR A C 1
ATOM 630 O O . THR A 1 82 ? -2.189 -5.546 -6.519 1.00 90.62 82 THR A O 1
ATOM 633 N N . SER A 1 83 ? -3.763 -7.023 -5.896 1.00 92.88 83 SER A N 1
ATOM 634 C CA . SER A 1 83 ? -3.476 -6.911 -4.470 1.00 92.88 83 SER A CA 1
ATOM 635 C C . SER A 1 83 ? -3.412 -8.266 -3.795 1.00 92.88 83 SER A C 1
ATOM 637 O O . SER A 1 83 ? -4.375 -9.030 -3.841 1.00 92.88 83 SER A O 1
ATOM 639 N N . ASP A 1 84 ? -2.312 -8.502 -3.098 1.00 93.62 84 ASP A N 1
ATOM 640 C CA . ASP A 1 84 ? -2.037 -9.730 -2.375 1.00 93.62 84 ASP A CA 1
ATOM 641 C C . ASP A 1 84 ? -1.904 -9.432 -0.885 1.00 93.62 84 ASP A C 1
ATOM 643 O O . ASP A 1 84 ? -1.312 -8.430 -0.468 1.00 93.62 84 ASP A O 1
ATOM 647 N N . ARG A 1 85 ? -2.454 -10.318 -0.054 1.00 95.19 85 ARG A N 1
ATOM 648 C CA . ARG A 1 85 ? -2.202 -10.262 1.387 1.00 95.19 85 ARG A CA 1
ATOM 649 C C . ARG A 1 85 ? -0.728 -10.548 1.638 1.00 95.19 85 ARG A C 1
ATOM 651 O O . ARG A 1 85 ? -0.163 -11.456 1.040 1.00 95.19 85 ARG A O 1
ATOM 658 N N . MET A 1 86 ? -0.153 -9.812 2.575 1.00 96.44 86 MET A N 1
ATOM 659 C CA . MET A 1 86 ? 1.157 -10.121 3.134 1.00 96.44 86 MET A CA 1
ATOM 660 C C . MET A 1 86 ? 1.035 -10.256 4.652 1.00 96.44 86 MET A C 1
ATOM 662 O O . MET A 1 86 ? 0.023 -9.883 5.255 1.00 96.44 86 MET A O 1
ATOM 666 N N . THR A 1 87 ? 2.053 -10.819 5.274 1.00 97.88 87 THR A N 1
ATOM 667 C CA . THR A 1 87 ? 2.157 -10.929 6.726 1.00 97.88 87 THR A CA 1
ATOM 668 C C . THR A 1 87 ? 2.791 -9.672 7.324 1.00 97.88 87 THR A C 1
ATOM 670 O O . THR A 1 87 ? 3.452 -8.888 6.642 1.00 97.88 87 THR A O 1
ATOM 673 N N . ALA A 1 88 ? 2.601 -9.484 8.632 1.00 98.00 88 ALA A N 1
ATOM 674 C CA . ALA A 1 88 ? 3.262 -8.408 9.367 1.00 98.00 88 ALA A CA 1
ATOM 675 C C . ALA A 1 88 ? 4.794 -8.562 9.361 1.00 98.00 88 ALA A C 1
ATOM 677 O O . ALA A 1 88 ? 5.511 -7.571 9.280 1.00 98.00 88 ALA A O 1
ATOM 678 N N . GLU A 1 89 ? 5.288 -9.802 9.434 1.00 98.25 89 GLU A N 1
ATOM 679 C CA . GLU A 1 89 ? 6.719 -10.120 9.470 1.00 98.25 89 GLU A CA 1
ATOM 680 C C . GLU A 1 89 ? 7.416 -9.770 8.150 1.00 98.25 89 GLU A C 1
ATOM 682 O O . GLU A 1 89 ? 8.442 -9.091 8.163 1.00 98.25 89 GLU A O 1
ATOM 687 N N . GLU A 1 90 ? 6.822 -10.145 7.012 1.00 97.69 90 GLU A N 1
ATOM 688 C CA . GLU A 1 90 ? 7.326 -9.765 5.684 1.00 97.69 90 GLU A CA 1
ATOM 689 C C . GLU A 1 90 ? 7.395 -8.244 5.524 1.00 97.69 90 GLU A C 1
ATOM 691 O O . GLU A 1 90 ? 8.378 -7.711 5.008 1.00 97.69 90 GLU A O 1
ATOM 696 N N . PHE A 1 91 ? 6.360 -7.535 5.987 1.00 98.50 91 PHE A N 1
ATOM 697 C CA . PHE A 1 91 ? 6.339 -6.078 5.926 1.00 98.50 91 PHE A CA 1
ATOM 698 C C . PHE A 1 91 ? 7.437 -5.467 6.798 1.00 98.50 91 PHE A C 1
ATOM 700 O O . PHE A 1 91 ? 8.142 -4.563 6.354 1.00 98.50 91 PHE A O 1
ATOM 707 N N . GLU A 1 92 ? 7.594 -5.954 8.029 1.00 98.25 92 GLU A N 1
ATOM 708 C CA . GLU A 1 92 ? 8.566 -5.403 8.969 1.00 98.25 92 GLU A CA 1
ATOM 709 C C . GLU A 1 92 ? 10.006 -5.604 8.485 1.00 98.25 92 GLU A C 1
ATOM 711 O O . GLU A 1 92 ? 10.808 -4.680 8.597 1.00 98.25 92 GLU A O 1
ATOM 716 N N . GLY A 1 93 ? 10.325 -6.751 7.876 1.00 97.62 93 GLY A N 1
ATOM 717 C CA . GLY A 1 93 ? 11.642 -6.985 7.276 1.00 97.62 93 GLY A CA 1
ATOM 718 C C . GLY A 1 93 ? 11.999 -5.930 6.223 1.00 97.62 93 GLY A C 1
ATOM 719 O O . GLY A 1 93 ? 13.049 -5.290 6.312 1.00 97.62 93 GLY A O 1
ATOM 720 N N . LEU A 1 94 ? 11.084 -5.679 5.282 1.00 97.75 94 LEU A N 1
ATOM 721 C CA . LEU A 1 94 ? 11.260 -4.668 4.231 1.00 97.75 94 LEU A CA 1
ATOM 722 C C . LEU A 1 94 ? 11.281 -3.244 4.801 1.00 97.75 94 LEU A C 1
ATOM 724 O O . LEU A 1 94 ? 12.021 -2.381 4.330 1.00 97.75 94 LEU A O 1
ATOM 728 N N . TRP A 1 95 ? 10.491 -2.988 5.844 1.00 98.06 95 TRP A N 1
ATOM 729 C CA . TRP A 1 95 ? 10.485 -1.702 6.531 1.00 98.06 95 TRP A CA 1
ATOM 730 C C . TRP A 1 95 ? 11.837 -1.402 7.184 1.00 98.06 95 TRP A C 1
ATOM 732 O O . TRP A 1 95 ? 12.355 -0.296 7.034 1.00 98.06 95 TRP A O 1
ATOM 742 N N . GLN A 1 96 ? 12.434 -2.375 7.875 1.00 97.25 96 GLN A N 1
ATOM 743 C CA . GLN A 1 96 ? 13.748 -2.212 8.500 1.00 97.25 96 GLN A CA 1
ATOM 744 C C . GLN A 1 96 ? 14.862 -2.006 7.470 1.00 97.25 96 GLN A C 1
ATOM 746 O O . GLN A 1 96 ? 15.766 -1.206 7.714 1.00 97.25 96 GLN A O 1
ATOM 751 N N . GLU A 1 97 ? 14.792 -2.673 6.316 1.00 94.88 97 GLU A N 1
ATOM 752 C CA . GLU A 1 97 ? 15.699 -2.415 5.192 1.00 94.88 97 GLU A CA 1
ATOM 753 C C . GLU A 1 97 ? 15.568 -0.962 4.707 1.00 94.88 97 GLU A C 1
ATOM 755 O O . GLU A 1 97 ? 16.564 -0.242 4.600 1.00 94.88 97 GLU A O 1
ATOM 760 N N . ALA A 1 98 ? 14.335 -0.494 4.499 1.00 95.69 98 ALA A N 1
ATOM 761 C CA . ALA A 1 98 ? 14.068 0.876 4.074 1.00 95.69 98 ALA A CA 1
ATOM 762 C C . ALA A 1 98 ? 14.585 1.915 5.085 1.00 95.69 98 ALA A C 1
ATOM 764 O O . ALA A 1 98 ? 15.187 2.907 4.687 1.00 95.69 98 ALA A O 1
ATOM 765 N N . MET A 1 99 ? 14.397 1.689 6.390 1.00 94.94 99 MET A N 1
ATOM 766 C CA . MET A 1 99 ? 14.869 2.610 7.438 1.00 94.94 99 MET A CA 1
ATOM 767 C C . MET A 1 99 ? 16.394 2.619 7.616 1.00 94.94 99 MET A C 1
ATOM 769 O O . MET A 1 99 ? 16.916 3.542 8.228 1.00 94.94 99 MET A O 1
ATOM 773 N N . GLN A 1 100 ? 17.114 1.612 7.116 1.00 94.19 100 GLN A N 1
ATOM 774 C CA . GLN A 1 100 ? 18.582 1.635 7.062 1.00 94.19 100 GLN A CA 1
ATOM 775 C C . GLN A 1 100 ? 19.101 2.347 5.810 1.00 94.19 100 GLN A C 1
ATOM 777 O O . GLN A 1 100 ? 20.224 2.851 5.803 1.00 94.19 100 GLN A O 1
ATOM 782 N N . LYS A 1 101 ? 18.293 2.369 4.746 1.00 88.25 101 LYS A N 1
ATOM 783 C CA . LYS A 1 101 ? 18.612 3.030 3.481 1.00 88.25 101 LYS A CA 1
ATOM 784 C C . LYS A 1 101 ? 18.377 4.547 3.524 1.00 88.25 101 LYS A C 1
ATOM 786 O O . LYS A 1 101 ? 19.074 5.262 2.803 1.00 88.25 101 LYS A O 1
ATOM 791 N N . PHE A 1 102 ? 17.400 5.013 4.308 1.00 81.56 102 PHE A N 1
ATOM 792 C CA . PHE A 1 102 ? 16.894 6.395 4.315 1.00 81.56 102 PHE A CA 1
ATOM 793 C C . PHE A 1 102 ? 17.171 7.165 5.608 1.00 81.56 102 PHE A C 1
ATOM 795 O O . PHE A 1 102 ? 17.184 6.542 6.690 1.00 81.56 102 PHE A O 1
#

Mean predicted aligned error: 3.18 Å

Sequence (102 aa):
MKLLYVKTTLRVPGIAPVVHLAELEHAEGSPLCKPARMLEATEDGLITGAFRRQPPLNHGMSHPPQQLIPHPDSWGDLPDITSDRMTAEEFEGLWQ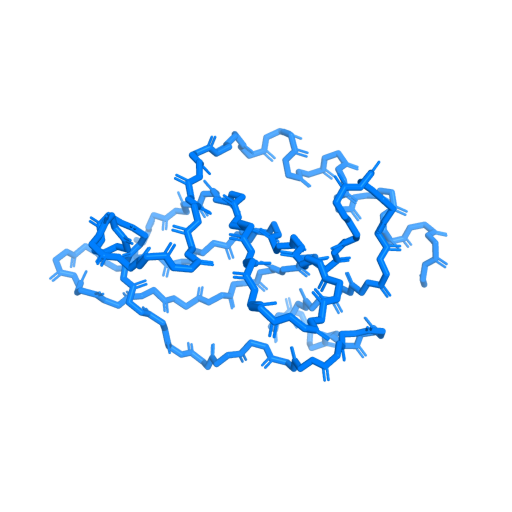EAMQKF

pLDDT: mean 93.75, std 4.43, range [78.88, 98.5]

Organism: NCBI:txid2675216

Nearest PDB structures (foldseek):
  8t1m-assembly2_B  TM=3.667E-01  e=7.808E-01  Burkholderia pseudomallei
  4w6r-assembly1_N  TM=2.732E-01  e=3.328E+00  synthetic construct

Secondary structure (DSSP, 8-state):
-EEEEEEEEE--TTS--EEEEEEEEE-TT-SEEEEEEEEEEETT--EEEEEETTTTEEES-SSPPPSSEE-GGGGGG-TTEEEEE--HHHHHHHHHHHHHH-

Radius of gyration: 13.05 Å; Cα contacts (8 Å, |Δi|>4): 204; chains: 1; bounding box: 36×23×36 Å

Solvent-accessible surface area (backbone atoms only — not comparable to full-atom values): 5811 Å² total; per-residue (Å²): 118,46,82,45,35,37,40,35,39,41,53,53,91,96,55,82,48,41,26,37,40,34,39,27,42,29,48,86,95,52,69,46,25,29,64,45,34,37,36,32,22,40,79,90,63,54,77,57,18,40,38,28,60,78,77,77,43,81,42,68,50,93,66,80,80,63,78,64,41,72,37,75,88,71,43,82,83,42,93,47,44,49,76,43,84,50,52,71,66,65,51,49,56,56,48,54,54,50,60,72,75,100